Protein AF-W7UMH0-F1 (afdb_monomer)

Sequence (69 aa):
MAGIKIDKEKNENRFEFISEQYYWGTMFTVLVDKVTGVTYMATMREGTRITPMLDKDGKPYVDPRFGSR

Secondary structure (DSSP, 8-state):
-------GGG-TTSEEEEEEEEETTEEEEEEEETTT-BEEEEEEESEEEEEE-B-TTSSBPB-TTTS--

pLDDT: mean 82.02, std 18.77, range [36.69, 97.25]

Foldseek 3Di:
DDDDPDPPPPPDPQKDWDDWDDDPNWIWTWIARLVQQFIWIWTDDPDIDIHFDADPVRHGDGHPVRPDD

Organism: NCBI:txid1341157

Radius of gyration: 14.55 Å; Cα contacts (8 Å, |Δi|>4): 108; chains: 1; bounding box: 29×40×36 Å

InterPro domains:
  IPR045515 Domain of unknown function DUF6440 [PF20037] (14-63)

Mean predicted aligned error: 8.48 Å

Structure (mmCIF, N/CA/C/O backbone):
data_AF-W7UMH0-F1
#
_entry.id   AF-W7UMH0-F1
#
loop_
_atom_site.group_PDB
_atom_site.id
_atom_site.type_symbol
_atom_site.label_atom_id
_atom_site.label_alt_id
_atom_site.label_comp_id
_atom_site.label_asym_id
_atom_site.label_entity_id
_atom_site.label_seq_id
_atom_site.pdbx_PDB_ins_code
_atom_site.Cartn_x
_atom_site.Cartn_y
_atom_site.Cartn_z
_atom_site.occupancy
_atom_site.B_iso_or_equiv
_atom_site.auth_seq_id
_atom_site.auth_comp_id
_atom_site.auth_asym_id
_atom_site.auth_atom_id
_atom_site.pdbx_PDB_model_num
ATOM 1 N N . MET A 1 1 ? -2.759 26.905 -21.370 1.00 36.69 1 MET A N 1
ATOM 2 C CA . MET A 1 1 ? -2.706 25.693 -20.526 1.00 36.69 1 MET A CA 1
ATOM 3 C C . MET A 1 1 ? -3.038 26.111 -19.105 1.00 36.69 1 MET A C 1
ATOM 5 O O . MET A 1 1 ? -2.325 26.946 -18.564 1.00 36.69 1 MET A O 1
ATOM 9 N N . ALA A 1 2 ? -4.155 25.648 -18.544 1.00 37.44 2 ALA A N 1
ATOM 10 C CA . ALA A 1 2 ? -4.532 25.985 -17.174 1.00 37.44 2 ALA A CA 1
ATOM 11 C C . ALA A 1 2 ? -3.658 25.172 -16.209 1.00 37.44 2 ALA A C 1
ATOM 13 O O . ALA A 1 2 ? -3.755 23.948 -16.163 1.00 37.44 2 ALA A O 1
ATOM 14 N N . GLY A 1 3 ? -2.762 25.851 -15.493 1.00 38.09 3 GLY A N 1
ATOM 15 C CA . GLY A 1 3 ? -1.969 25.241 -14.433 1.00 38.09 3 GLY A CA 1
ATOM 16 C C . GLY A 1 3 ? -2.882 24.878 -13.269 1.00 38.09 3 GLY A C 1
ATOM 17 O O . GLY A 1 3 ? -3.505 25.756 -12.673 1.00 38.09 3 GLY A O 1
ATOM 18 N N . ILE A 1 4 ? -2.973 23.587 -12.961 1.00 47.09 4 ILE A N 1
ATOM 19 C CA . ILE A 1 4 ? -3.609 23.112 -11.735 1.00 47.09 4 ILE A CA 1
ATOM 20 C C . ILE A 1 4 ? -2.798 23.688 -10.571 1.00 47.09 4 ILE A C 1
ATOM 22 O O . ILE A 1 4 ? -1.634 23.334 -10.380 1.00 47.09 4 ILE A O 1
ATOM 26 N N . LYS A 1 5 ? -3.398 24.611 -9.814 1.00 45.38 5 LYS A N 1
ATOM 27 C CA . LYS A 1 5 ? -2.845 25.066 -8.538 1.00 45.38 5 LYS A CA 1
ATOM 28 C C . LYS A 1 5 ? -3.013 23.924 -7.544 1.00 45.38 5 LYS A C 1
ATOM 30 O O . LYS A 1 5 ? -4.127 23.622 -7.131 1.00 45.38 5 LYS A O 1
ATOM 35 N N . ILE A 1 6 ? -1.914 23.254 -7.215 1.00 52.84 6 ILE A N 1
ATOM 36 C CA . ILE A 1 6 ? -1.886 22.291 -6.117 1.00 52.84 6 ILE A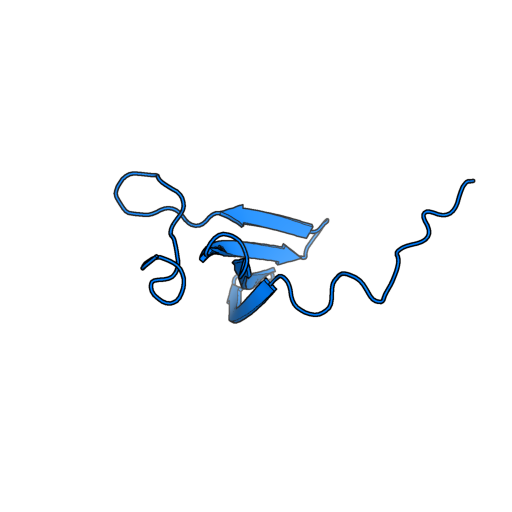 CA 1
ATOM 37 C C . ILE A 1 6 ? -1.708 23.110 -4.838 1.00 52.84 6 ILE A C 1
ATOM 39 O O . ILE A 1 6 ? -0.622 23.637 -4.595 1.00 52.84 6 ILE A O 1
ATOM 43 N N . ASP A 1 7 ? -2.781 23.258 -4.058 1.00 48.88 7 ASP A N 1
ATOM 44 C CA . ASP A 1 7 ? -2.720 23.845 -2.716 1.00 48.88 7 ASP A CA 1
ATOM 45 C C . ASP A 1 7 ? -1.772 23.002 -1.852 1.00 48.88 7 ASP A C 1
ATOM 47 O O . ASP A 1 7 ? -2.101 21.890 -1.436 1.00 48.88 7 ASP A O 1
ATOM 51 N N . LYS A 1 8 ? -0.566 23.528 -1.610 1.00 49.25 8 LYS A N 1
ATOM 52 C CA . LYS A 1 8 ? 0.497 22.863 -0.841 1.00 49.25 8 LYS A CA 1
ATOM 53 C C . LYS A 1 8 ? 0.109 22.595 0.618 1.00 49.25 8 LYS A C 1
ATOM 55 O O . LYS A 1 8 ? 0.606 21.637 1.192 1.00 49.25 8 LYS A O 1
ATOM 60 N N . GLU A 1 9 ? -0.795 23.388 1.192 1.00 48.59 9 GLU A N 1
ATOM 61 C CA . GLU A 1 9 ? -1.133 23.339 2.624 1.00 48.59 9 GLU A CA 1
ATOM 62 C C . G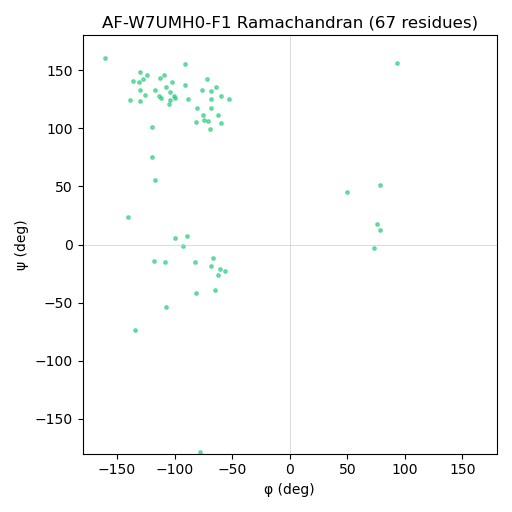LU A 1 9 ? -2.144 22.246 3.009 1.00 48.59 9 GLU A C 1
ATOM 64 O O . GLU A 1 9 ? -2.280 21.919 4.183 1.00 48.59 9 GLU A O 1
ATOM 69 N N . LYS A 1 10 ? -2.872 21.644 2.057 1.00 48.34 10 LYS A N 1
ATOM 70 C CA . LYS A 1 10 ? -4.033 20.793 2.390 1.00 48.34 10 LYS A CA 1
ATOM 71 C C . LYS A 1 10 ? -3.737 19.296 2.534 1.00 48.34 10 LYS A C 1
ATOM 73 O O . LYS A 1 10 ? -4.662 18.525 2.773 1.00 48.34 10 LYS A O 1
ATOM 78 N N . ASN A 1 11 ? -2.489 18.864 2.338 1.00 50.25 11 ASN A N 1
ATOM 79 C CA . ASN A 1 11 ? -2.165 17.444 2.143 1.00 50.25 11 ASN A CA 1
ATOM 80 C C . ASN A 1 11 ? -0.876 16.992 2.849 1.00 50.25 11 ASN A C 1
ATOM 82 O O . ASN A 1 11 ? -0.248 16.016 2.436 1.00 50.25 11 ASN A O 1
ATOM 86 N N . GLU A 1 12 ? -0.464 17.696 3.903 1.00 56.03 12 GLU A N 1
ATOM 87 C CA . GLU A 1 12 ? 0.677 17.278 4.714 1.00 56.03 12 GLU A CA 1
ATOM 88 C C . GLU A 1 12 ? 0.297 16.012 5.501 1.00 56.03 12 GLU A C 1
ATOM 90 O O . GLU A 1 12 ? -0.371 16.051 6.531 1.00 56.03 12 GLU A O 1
ATOM 95 N N . ASN A 1 13 ? 0.728 14.859 4.985 1.00 76.19 13 ASN A N 1
ATOM 96 C CA . ASN A 1 13 ? 0.666 13.541 5.619 1.00 76.19 13 ASN A CA 1
ATOM 97 C C . ASN A 1 13 ? -0.696 12.828 5.593 1.00 76.19 13 ASN A C 1
ATOM 99 O O . ASN A 1 13 ? -1.118 12.330 6.632 1.00 76.19 13 ASN A O 1
ATOM 103 N N . ARG A 1 14 ? -1.384 12.680 4.450 1.00 89.31 14 ARG A N 1
ATOM 104 C CA . ARG A 1 14 ? -2.456 11.656 4.359 1.00 89.31 14 ARG A CA 1
ATOM 105 C C . ARG A 1 14 ? -1.893 10.238 4.490 1.00 89.31 14 ARG A C 1
ATOM 107 O O . ARG A 1 14 ? -2.493 9.392 5.147 1.00 89.31 14 ARG A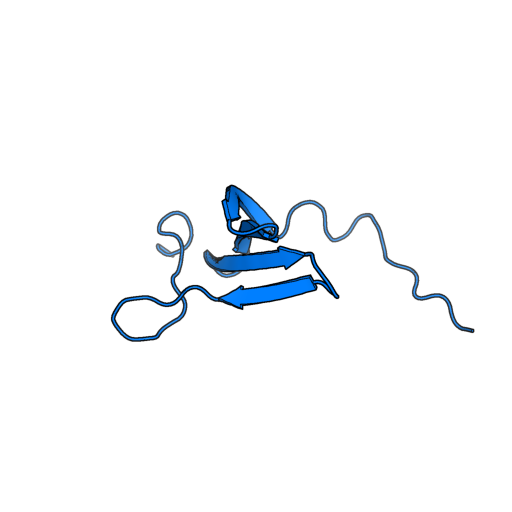 O 1
ATOM 114 N N . PHE A 1 15 ? -0.734 10.001 3.886 1.00 91.69 15 PHE A N 1
ATOM 115 C CA . PHE A 1 15 ? -0.079 8.701 3.882 1.00 91.69 15 PHE A CA 1
ATOM 116 C C . PHE A 1 15 ? 1.067 8.655 4.889 1.00 91.69 15 PHE A C 1
ATOM 118 O O . PHE A 1 15 ? 1.813 9.622 5.035 1.00 91.69 15 PHE A O 1
ATOM 125 N N . GLU A 1 16 ? 1.197 7.526 5.574 1.00 92.81 16 GLU A N 1
ATOM 126 C CA . GLU A 1 16 ? 2.330 7.192 6.432 1.00 92.81 16 GLU A CA 1
ATOM 127 C C . GLU A 1 16 ? 3.235 6.186 5.719 1.00 92.81 16 GLU A C 1
ATOM 129 O O . GLU A 1 16 ? 2.747 5.189 5.190 1.00 92.81 16 GLU A O 1
ATOM 134 N N . PHE A 1 17 ? 4.543 6.443 5.696 1.00 92.75 17 PHE A N 1
ATOM 135 C CA . PHE A 1 17 ? 5.534 5.500 5.179 1.00 92.75 17 PHE A CA 1
ATOM 136 C C . PHE A 1 17 ? 5.791 4.377 6.185 1.00 92.75 17 PHE A C 1
ATOM 138 O O . PHE A 1 17 ? 6.030 4.650 7.358 1.00 92.75 17 PHE A O 1
ATOM 145 N N . ILE A 1 18 ? 5.789 3.130 5.712 1.00 94.31 18 ILE A N 1
ATOM 146 C CA . ILE A 1 18 ? 6.044 1.948 6.546 1.00 94.31 18 ILE A CA 1
ATOM 147 C C . ILE A 1 18 ? 7.413 1.348 6.249 1.00 94.31 18 ILE A C 1
ATOM 149 O O . ILE A 1 18 ? 8.210 1.120 7.155 1.00 94.31 18 ILE A O 1
ATOM 153 N N . SER A 1 19 ? 7.680 1.059 4.978 1.00 93.81 19 SER A N 1
ATOM 154 C CA . SER A 1 19 ? 8.917 0.406 4.560 1.00 93.81 19 SER A CA 1
ATOM 155 C C . SER A 1 19 ? 9.179 0.611 3.079 1.00 93.81 19 SER A C 1
ATOM 157 O O . SER A 1 19 ? 8.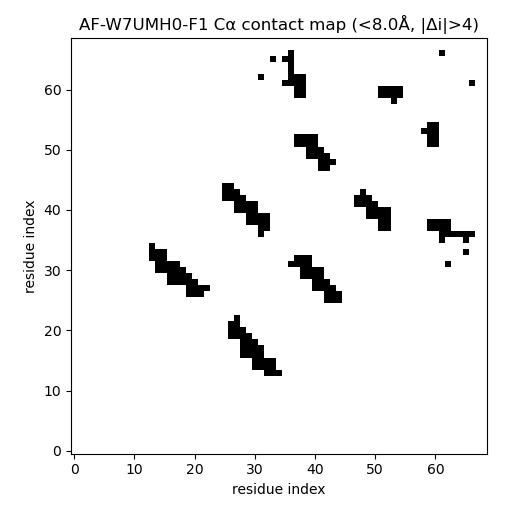252 0.831 2.298 1.00 93.81 19 SER A O 1
ATOM 159 N N . GLU A 1 20 ? 10.429 0.419 2.687 1.00 94.19 20 GLU A N 1
ATOM 160 C CA . GLU A 1 20 ? 10.859 0.379 1.299 1.00 94.19 20 GLU A CA 1
ATOM 161 C C . GLU A 1 20 ? 11.650 -0.904 1.051 1.00 94.19 20 GLU A C 1
ATOM 163 O O . GLU A 1 20 ? 12.400 -1.356 1.917 1.00 94.19 20 GLU A O 1
ATOM 168 N N . GLN A 1 21 ? 11.474 -1.499 -0.124 1.00 92.69 21 GLN A N 1
ATOM 169 C CA . GLN A 1 21 ? 12.247 -2.646 -0.575 1.00 92.69 21 GLN A CA 1
ATOM 170 C C . GLN A 1 21 ? 12.653 -2.466 -2.031 1.00 92.69 21 GLN A C 1
ATOM 172 O O . GLN A 1 21 ? 11.865 -2.022 -2.867 1.00 92.69 21 GLN A O 1
ATOM 177 N N . TYR A 1 22 ? 13.881 -2.866 -2.344 1.00 89.62 22 TYR A N 1
ATOM 178 C CA . TYR A 1 22 ? 14.387 -2.875 -3.707 1.00 89.62 22 TYR A CA 1
ATOM 179 C C . TYR A 1 22 ? 14.426 -4.307 -4.228 1.00 89.62 22 TYR A C 1
ATOM 181 O O . TYR A 1 22 ? 15.099 -5.166 -3.658 1.00 89.62 22 TYR A O 1
ATOM 189 N N . TYR A 1 23 ? 13.713 -4.572 -5.318 1.00 87.38 23 TYR A N 1
ATOM 190 C CA . TYR A 1 23 ? 13.649 -5.900 -5.917 1.00 87.38 23 TYR A CA 1
ATOM 191 C C . TYR A 1 23 ? 13.717 -5.792 -7.439 1.00 87.38 23 TYR A C 1
ATOM 193 O O . TYR A 1 23 ? 12.934 -5.069 -8.055 1.00 87.38 23 TYR A O 1
ATOM 201 N N . TRP A 1 24 ? 14.683 -6.488 -8.051 1.00 88.62 24 TRP A N 1
ATOM 202 C CA . TRP A 1 24 ? 14.862 -6.564 -9.511 1.00 88.62 24 TRP A CA 1
ATOM 203 C C . TRP A 1 24 ? 14.862 -5.201 -10.222 1.00 88.62 24 TRP A C 1
ATOM 205 O O . TRP A 1 24 ? 14.219 -5.001 -11.253 1.00 88.62 24 TRP A O 1
ATOM 215 N N . GLY A 1 25 ? 15.578 -4.224 -9.666 1.00 86.38 25 GLY A N 1
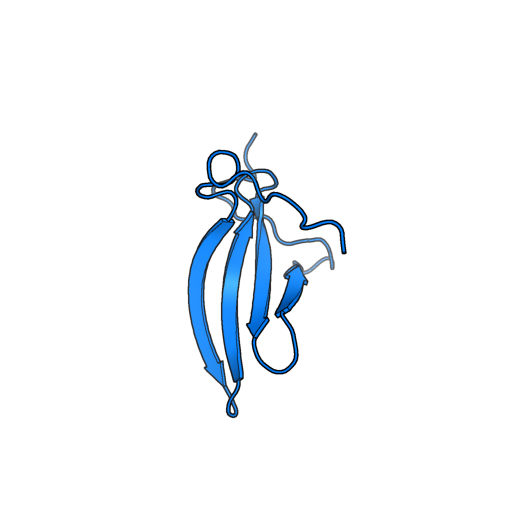ATOM 216 C CA . GLY A 1 25 ? 15.680 -2.909 -10.296 1.00 86.38 25 GLY A CA 1
ATOM 217 C C . GLY A 1 25 ? 14.425 -2.038 -10.143 1.00 86.38 25 GLY A C 1
ATOM 218 O O . GLY A 1 25 ? 14.234 -1.106 -10.928 1.00 86.38 25 GLY A O 1
ATOM 219 N N . THR A 1 26 ? 13.540 -2.374 -9.199 1.00 85.62 26 THR A N 1
ATOM 220 C CA . THR A 1 26 ? 12.302 -1.643 -8.905 1.00 85.62 26 THR A CA 1
ATOM 221 C C . THR A 1 26 ? 12.198 -1.377 -7.408 1.00 85.62 26 THR A C 1
ATOM 223 O O . THR A 1 26 ? 12.402 -2.274 -6.590 1.00 85.62 26 THR A O 1
ATOM 226 N N . MET A 1 27 ? 11.876 -0.132 -7.066 1.00 89.00 27 MET A N 1
ATOM 227 C CA . MET A 1 27 ? 11.614 0.308 -5.701 1.00 89.00 27 MET A CA 1
ATOM 228 C C . MET A 1 27 ? 10.134 0.100 -5.370 1.00 89.00 27 MET A C 1
ATOM 230 O O . MET A 1 27 ? 9.257 0.591 -6.090 1.00 89.00 27 MET A O 1
ATOM 234 N N . PHE A 1 28 ? 9.875 -0.628 -4.289 1.00 92.19 28 PHE A N 1
ATOM 235 C CA . PHE A 1 28 ? 8.554 -0.874 -3.730 1.00 92.19 28 PHE A CA 1
ATOM 236 C C . PHE A 1 28 ? 8.445 -0.158 -2.389 1.00 92.19 28 PHE A C 1
ATOM 238 O O . PHE A 1 28 ? 9.262 -0.374 -1.498 1.00 92.19 28 PHE A O 1
ATOM 245 N N . THR A 1 29 ? 7.418 0.664 -2.227 1.00 94.31 29 THR A N 1
ATOM 246 C CA . THR A 1 29 ? 7.163 1.415 -0.997 1.00 94.31 29 THR A CA 1
ATOM 247 C C . THR A 1 29 ? 5.835 0.978 -0.403 1.00 94.31 29 THR A C 1
ATOM 249 O O . THR A 1 29 ? 4.835 0.909 -1.112 1.00 94.31 29 THR A O 1
ATOM 252 N N . VAL A 1 30 ? 5.803 0.705 0.897 1.00 95.12 30 VAL A N 1
ATOM 253 C CA . VAL A 1 30 ? 4.574 0.390 1.629 1.00 95.12 30 VAL A CA 1
ATOM 254 C C . VAL A 1 30 ? 4.111 1.634 2.375 1.00 95.12 30 VAL A C 1
ATOM 256 O O . VAL A 1 30 ? 4.888 2.246 3.109 1.00 95.12 30 VAL A O 1
ATOM 259 N N . LEU A 1 31 ? 2.848 2.006 2.172 1.00 95.00 31 LEU A N 1
ATOM 260 C CA . LEU A 1 31 ? 2.223 3.208 2.719 1.00 95.00 31 LEU A CA 1
ATOM 261 C C . LEU A 1 31 ? 0.893 2.860 3.394 1.00 95.00 31 LEU A C 1
ATOM 263 O O . LEU A 1 31 ? 0.182 1.987 2.909 1.00 95.00 31 LEU A O 1
ATOM 267 N N . VAL A 1 32 ? 0.501 3.586 4.439 1.00 95.81 32 VAL A N 1
ATOM 268 C CA . VAL A 1 32 ? -0.842 3.494 5.043 1.00 95.81 32 VAL A CA 1
ATOM 269 C C . VAL A 1 32 ? -1.595 4.798 4.820 1.00 95.81 32 VAL A C 1
ATOM 271 O O . VAL A 1 32 ? -1.084 5.867 5.146 1.00 95.81 32 VAL A O 1
ATOM 274 N N . ASP A 1 33 ? -2.810 4.734 4.273 1.00 94.44 33 ASP A N 1
ATOM 275 C CA . ASP A 1 33 ? -3.721 5.883 4.243 1.00 94.44 33 ASP A CA 1
ATOM 276 C C . ASP A 1 33 ? -4.303 6.101 5.639 1.00 94.44 33 ASP A C 1
ATOM 278 O O . ASP A 1 33 ? -5.179 5.359 6.071 1.00 94.44 33 ASP A O 1
ATOM 282 N N . LYS A 1 34 ? -3.868 7.146 6.342 1.00 93.00 34 LYS A N 1
ATOM 283 C CA . LYS A 1 34 ? -4.305 7.415 7.719 1.00 93.00 34 LYS A CA 1
ATOM 284 C C . LYS A 1 34 ? -5.791 7.775 7.841 1.00 93.00 34 LYS A C 1
ATOM 286 O O . LYS A 1 34 ? -6.307 7.817 8.954 1.00 93.00 34 LYS A O 1
ATOM 291 N N . VAL A 1 35 ? -6.483 8.047 6.728 1.00 92.75 35 VAL A N 1
ATOM 292 C CA . VAL A 1 35 ? -7.933 8.312 6.715 1.00 92.75 35 VAL A CA 1
ATOM 293 C C . VAL A 1 35 ? -8.737 7.013 6.747 1.00 92.75 35 VA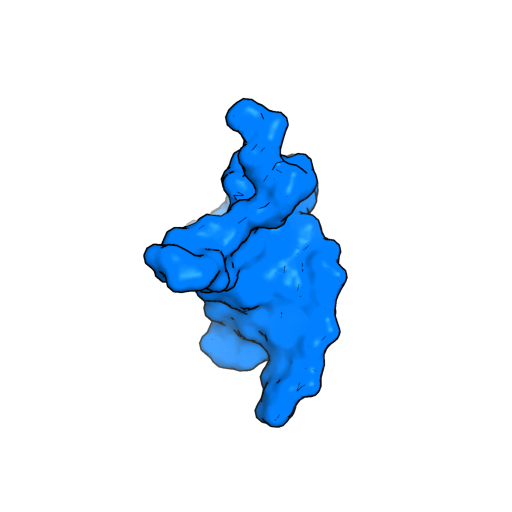L A C 1
ATOM 295 O O . VAL A 1 35 ? -9.749 6.941 7.437 1.00 92.75 35 VAL A O 1
ATOM 298 N N . THR A 1 36 ? -8.303 6.000 5.995 1.00 93.81 36 THR A N 1
ATOM 299 C CA . THR A 1 36 ? -9.041 4.735 5.817 1.00 93.81 36 THR A CA 1
ATOM 300 C C . THR A 1 36 ? -8.398 3.551 6.537 1.00 93.81 36 THR A C 1
ATOM 302 O O . THR A 1 36 ? -9.024 2.508 6.681 1.00 93.81 36 THR A O 1
ATOM 305 N N . GLY A 1 37 ? -7.142 3.694 6.959 1.00 94.94 37 GLY A N 1
ATOM 306 C CA . GLY A 1 37 ? -6.297 2.624 7.475 1.00 94.94 37 GLY A CA 1
ATOM 307 C C . GLY A 1 37 ? -5.793 1.646 6.411 1.00 94.94 37 GLY A C 1
ATOM 308 O O . GLY A 1 37 ? -5.028 0.751 6.750 1.00 94.94 37 GLY A O 1
ATOM 309 N N . VAL A 1 38 ? -6.192 1.789 5.140 1.00 97.00 38 VAL A N 1
ATOM 310 C CA . VAL A 1 38 ? -5.812 0.848 4.076 1.00 97.00 38 VAL A CA 1
ATOM 311 C C . VAL A 1 38 ? -4.319 0.955 3.773 1.00 97.00 38 VAL A C 1
ATOM 313 O O . VAL A 1 38 ? -3.793 2.053 3.560 1.00 97.00 38 VAL A O 1
ATOM 316 N N . THR A 1 39 ? -3.655 -0.197 3.701 1.00 97.12 39 THR A N 1
ATOM 317 C CA . THR A 1 39 ? -2.244 -0.295 3.317 1.00 97.12 39 THR A CA 1
ATOM 318 C C . THR A 1 39 ? -2.097 -0.480 1.811 1.00 97.12 39 THR A C 1
ATOM 320 O O . THR A 1 39 ? -2.797 -1.274 1.181 1.00 97.12 39 THR A O 1
ATOM 323 N N . TYR A 1 40 ? -1.137 0.228 1.230 1.00 96.50 40 TYR A N 1
ATOM 324 C CA . TYR A 1 40 ? -0.833 0.231 -0.190 1.00 96.50 40 TYR A CA 1
ATOM 325 C C . TYR A 1 40 ? 0.620 -0.148 -0.445 1.00 96.50 40 TYR A C 1
ATOM 327 O O . TYR A 1 40 ? 1.518 0.263 0.286 1.00 96.50 40 TYR A O 1
ATOM 335 N N . MET A 1 41 ? 0.847 -0.847 -1.552 1.00 95.38 41 MET A N 1
ATOM 336 C CA . MET A 1 41 ? 2.152 -0.972 -2.186 1.00 95.38 41 MET A CA 1
ATOM 337 C C . MET A 1 41 ? 2.225 0.011 -3.357 1.00 95.38 41 MET A C 1
ATOM 339 O O . MET A 1 41 ? 1.372 -0.005 -4.250 1.00 95.38 41 MET A O 1
ATOM 343 N N . ALA A 1 42 ? 3.250 0.853 -3.369 1.00 93.31 42 ALA A N 1
ATOM 344 C CA . ALA A 1 42 ? 3.539 1.798 -4.432 1.00 93.31 42 ALA A CA 1
ATOM 345 C C . ALA A 1 42 ? 4.827 1.416 -5.170 1.00 93.31 42 ALA A C 1
ATOM 347 O O . ALA A 1 42 ? 5.792 0.967 -4.557 1.00 93.31 42 ALA A O 1
ATOM 348 N N . THR A 1 43 ? 4.852 1.631 -6.484 1.00 90.81 43 THR A N 1
ATOM 349 C CA . THR A 1 43 ? 6.060 1.491 -7.310 1.00 90.81 43 THR A CA 1
ATOM 350 C C . THR A 1 43 ? 6.243 2.716 -8.185 1.00 90.81 43 THR A C 1
ATOM 352 O O . THR A 1 43 ? 5.273 3.203 -8.776 1.00 90.81 43 THR A O 1
ATOM 355 N N . MET A 1 44 ? 7.489 3.158 -8.330 1.00 77.94 44 MET A N 1
ATOM 356 C CA . MET A 1 44 ? 7.870 4.270 -9.198 1.00 77.94 44 MET A CA 1
ATOM 357 C C . MET A 1 44 ? 8.849 3.758 -10.256 1.00 77.94 44 MET A C 1
ATOM 359 O O . MET A 1 44 ? 10.019 3.531 -9.962 1.00 77.94 44 MET A O 1
ATOM 363 N N . ARG A 1 45 ? 8.363 3.524 -11.480 1.00 74.25 45 ARG A N 1
ATOM 364 C CA . ARG A 1 45 ? 9.223 3.164 -12.623 1.00 74.25 45 ARG A CA 1
ATOM 365 C C . ARG A 1 45 ? 8.837 3.968 -13.863 1.00 74.25 45 ARG A C 1
ATOM 367 O O . ARG A 1 45 ? 9.495 4.947 -14.178 1.00 74.25 45 ARG A O 1
ATOM 374 N N . GLU A 1 46 ? 7.709 3.639 -14.484 1.00 73.56 46 GLU A N 1
ATOM 375 C CA . GLU A 1 46 ? 7.105 4.399 -15.589 1.00 73.56 46 GLU A CA 1
ATOM 376 C C . GLU A 1 46 ? 5.711 4.866 -15.158 1.00 73.56 46 GLU A C 1
ATOM 378 O O . GLU A 1 46 ? 4.685 4.274 -15.496 1.00 73.56 46 GLU A O 1
ATOM 383 N N . GLY A 1 47 ? 5.697 5.892 -14.307 1.00 75.00 47 GLY A N 1
ATOM 384 C CA . GLY A 1 47 ? 4.505 6.354 -13.600 1.00 75.00 47 GLY A CA 1
ATOM 385 C C . GLY A 1 47 ? 4.341 5.716 -12.220 1.00 75.00 47 GLY A C 1
ATOM 386 O O . GLY A 1 47 ? 4.867 4.639 -11.926 1.00 75.00 47 GLY A O 1
ATOM 387 N N . THR A 1 48 ? 3.616 6.420 -11.353 1.00 81.62 48 THR A N 1
ATOM 388 C CA . THR A 1 48 ? 3.306 5.950 -10.002 1.00 81.62 48 THR A CA 1
ATOM 389 C C . THR A 1 48 ? 2.141 4.975 -10.074 1.00 81.62 48 THR A C 1
ATOM 391 O O . THR A 1 48 ? 1.036 5.350 -10.467 1.00 81.62 48 THR A O 1
ATOM 394 N N . ARG A 1 49 ? 2.376 3.725 -9.677 1.00 89.56 49 ARG A N 1
ATOM 395 C CA . ARG A 1 49 ? 1.312 2.731 -9.488 1.00 89.56 49 ARG A CA 1
ATOM 396 C C . ARG A 1 49 ? 1.135 2.497 -8.003 1.00 89.56 49 ARG A C 1
ATOM 398 O O . ARG A 1 49 ? 2.126 2.360 -7.294 1.00 89.56 49 ARG A O 1
ATOM 405 N N . ILE A 1 50 ? -0.113 2.457 -7.556 1.00 92.38 50 ILE A N 1
ATOM 406 C CA . ILE A 1 50 ? -0.479 2.254 -6.156 1.00 92.38 50 ILE A CA 1
ATOM 407 C C . ILE A 1 50 ? -1.518 1.136 -6.130 1.00 92.38 50 ILE A C 1
ATOM 409 O O . ILE A 1 50 ? -2.526 1.227 -6.826 1.00 92.38 50 ILE A O 1
ATOM 413 N N . THR A 1 51 ? -1.254 0.072 -5.378 1.00 94.94 51 THR A N 1
ATOM 414 C CA . THR A 1 51 ? -2.121 -1.113 -5.294 1.00 94.94 51 THR A CA 1
ATOM 415 C C . THR A 1 51 ? -2.462 -1.376 -3.829 1.00 94.94 51 THR A C 1
ATOM 417 O O . THR A 1 51 ? -1.532 -1.416 -3.020 1.00 94.94 51 THR A O 1
ATOM 420 N N . PRO A 1 52 ? -3.744 -1.537 -3.450 1.00 95.94 52 PRO A N 1
ATOM 421 C CA . PRO A 1 52 ? -4.089 -1.924 -2.088 1.00 95.94 52 PRO A CA 1
ATOM 422 C C . PRO A 1 52 ? -3.543 -3.324 -1.802 1.00 95.94 52 PRO A C 1
ATOM 424 O O . PRO A 1 52 ? -3.667 -4.232 -2.626 1.00 95.94 52 PRO A O 1
ATOM 427 N N . MET A 1 53 ? -2.936 -3.500 -0.634 1.00 96.25 53 MET A N 1
ATOM 428 C CA . MET A 1 53 ? -2.602 -4.831 -0.141 1.00 96.25 53 MET A CA 1
ATOM 429 C C . MET A 1 53 ? -3.892 -5.526 0.281 1.00 96.25 53 MET A C 1
ATOM 431 O O . MET A 1 53 ? -4.794 -4.875 0.805 1.00 96.25 53 MET A O 1
ATOM 435 N N . LEU A 1 54 ? -3.992 -6.830 0.037 1.00 97.19 54 LEU A N 1
ATOM 436 C CA . LEU A 1 54 ? -5.181 -7.608 0.367 1.00 97.19 54 LEU A CA 1
ATOM 437 C C . LEU A 1 54 ? -4.902 -8.546 1.543 1.00 97.19 54 LEU A C 1
ATOM 439 O O . LEU A 1 54 ? -3.788 -9.049 1.693 1.00 97.19 54 LEU A O 1
ATOM 443 N N . A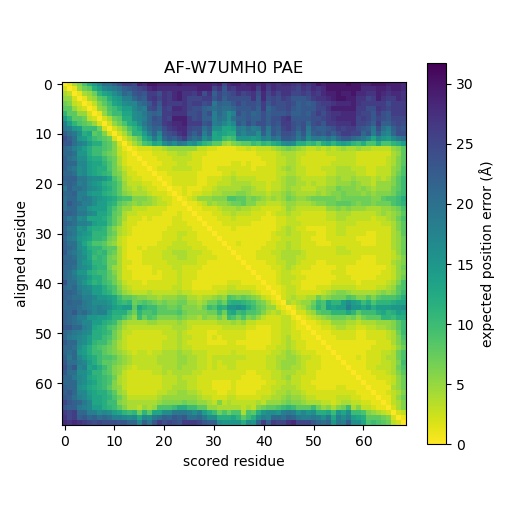SP A 1 55 ? -5.916 -8.771 2.370 1.00 95.56 55 ASP A N 1
ATOM 444 C CA . ASP A 1 55 ? -5.916 -9.805 3.396 1.00 95.56 55 ASP A CA 1
ATOM 445 C C . ASP A 1 55 ? -6.195 -11.200 2.800 1.00 95.56 55 ASP A C 1
ATOM 447 O O . ASP A 1 55 ? -6.370 -11.377 1.590 1.00 95.56 55 ASP A O 1
ATOM 451 N N . LYS A 1 56 ? -6.249 -12.216 3.669 1.00 96.12 56 LYS A N 1
ATOM 452 C CA . LYS A 1 56 ? -6.507 -13.613 3.283 1.00 96.12 56 LYS A CA 1
ATOM 453 C C . LYS A 1 56 ? -7.868 -13.840 2.607 1.00 96.12 56 LYS A C 1
ATOM 455 O O . LYS A 1 56 ? -8.040 -14.858 1.945 1.00 96.12 56 LYS A O 1
ATOM 460 N N . ASP A 1 57 ? -8.822 -12.931 2.801 1.00 97.25 57 ASP A N 1
ATOM 461 C CA . ASP A 1 57 ? -10.181 -13.013 2.267 1.00 97.25 57 ASP A CA 1
ATOM 462 C C . ASP A 1 57 ? -10.336 -12.150 0.996 1.00 97.25 57 ASP A C 1
ATOM 464 O O . ASP A 1 57 ? -11.436 -12.025 0.454 1.00 97.25 57 ASP A O 1
ATOM 468 N N . GLY A 1 58 ? -9.241 -11.556 0.503 1.00 96.44 58 GLY A N 1
ATOM 469 C CA . GLY A 1 58 ? -9.217 -10.714 -0.692 1.00 96.44 58 GLY A CA 1
ATOM 470 C C . GLY A 1 58 ? -9.739 -9.293 -0.468 1.00 96.44 58 GLY A C 1
ATOM 471 O O . GLY A 1 58 ? -9.985 -8.578 -1.441 1.00 96.44 58 GLY A O 1
ATOM 472 N N . LYS A 1 59 ? -9.923 -8.865 0.785 1.00 96.56 59 LYS A N 1
ATOM 473 C CA . LYS A 1 59 ? -10.344 -7.498 1.122 1.00 96.56 59 LYS A CA 1
ATOM 474 C C . LYS A 1 59 ? -9.123 -6.604 1.326 1.00 96.56 59 LYS A C 1
ATOM 476 O O . LYS A 1 59 ? -8.061 -7.116 1.667 1.00 96.56 59 LYS A O 1
ATOM 481 N N . PRO A 1 60 ? -9.240 -5.275 1.151 1.00 96.19 60 PRO A N 1
ATOM 482 C CA . PRO A 1 60 ? -8.155 -4.362 1.488 1.00 96.19 60 PRO A CA 1
ATOM 483 C C . PRO A 1 60 ? -7.680 -4.574 2.927 1.00 96.19 60 PRO A C 1
ATOM 485 O O . PRO A 1 60 ? -8.475 -4.515 3.864 1.00 96.19 60 PRO A O 1
ATOM 488 N N . TYR A 1 61 ? -6.383 -4.812 3.089 1.00 96.12 61 TYR A N 1
ATOM 489 C CA . TYR A 1 61 ? -5.756 -4.921 4.393 1.00 96.12 61 TYR A CA 1
ATOM 490 C C . TYR A 1 61 ? -5.771 -3.551 5.073 1.00 96.12 61 TYR A C 1
ATOM 492 O O . TYR A 1 61 ? -5.283 -2.559 4.520 1.00 96.12 61 TYR A O 1
ATOM 500 N N . VAL A 1 62 ? -6.336 -3.517 6.278 1.00 95.69 62 VAL A N 1
ATOM 501 C CA . VAL A 1 62 ? -6.398 -2.335 7.136 1.00 95.69 62 VAL A CA 1
ATOM 502 C C . VAL A 1 62 ? -5.366 -2.497 8.240 1.00 95.69 62 VAL A C 1
ATOM 504 O O . VAL A 1 62 ? -5.378 -3.488 8.970 1.00 95.69 62 VAL A O 1
ATOM 507 N N . ASP A 1 63 ? -4.475 -1.520 8.369 1.00 93.81 63 ASP A N 1
ATOM 508 C CA . ASP A 1 63 ? -3.482 -1.497 9.433 1.00 93.81 63 ASP A CA 1
ATOM 509 C C . ASP A 1 63 ? -4.186 -1.485 10.811 1.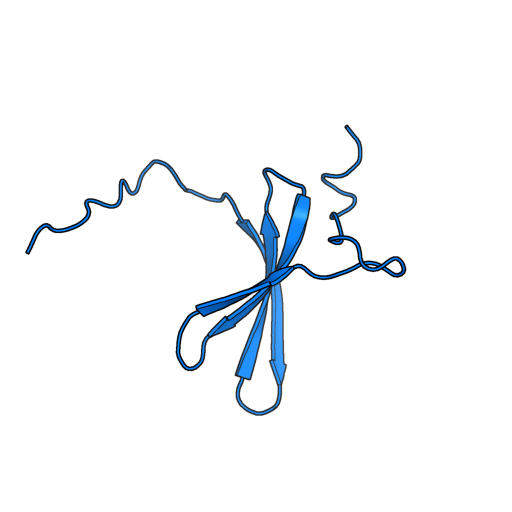00 93.81 63 ASP A C 1
ATOM 511 O O . ASP A 1 63 ? -5.051 -0.633 11.056 1.00 93.81 63 ASP A O 1
ATOM 515 N N . PRO A 1 64 ? -3.837 -2.404 11.735 1.00 90.88 64 PRO A N 1
ATOM 516 C CA . PRO A 1 64 ? -4.481 -2.520 13.044 1.00 90.88 64 PRO A CA 1
ATOM 517 C C . PRO A 1 64 ? -4.461 -1.241 13.887 1.00 90.88 64 PRO A C 1
ATOM 519 O O . PRO A 1 64 ? -5.309 -1.078 14.761 1.00 90.88 64 PRO A O 1
ATOM 522 N N . ARG A 1 65 ? -3.527 -0.316 13.624 1.00 90.06 65 ARG A N 1
ATOM 523 C CA . ARG A 1 65 ? -3.461 0.993 14.293 1.00 90.06 65 ARG A CA 1
ATOM 524 C C . ARG A 1 65 ? -4.632 1.908 13.919 1.00 90.06 65 ARG A C 1
ATOM 526 O O . ARG A 1 65 ? -4.903 2.865 14.638 1.00 90.06 65 ARG A O 1
ATOM 533 N N . PHE A 1 66 ? -5.318 1.621 12.813 1.00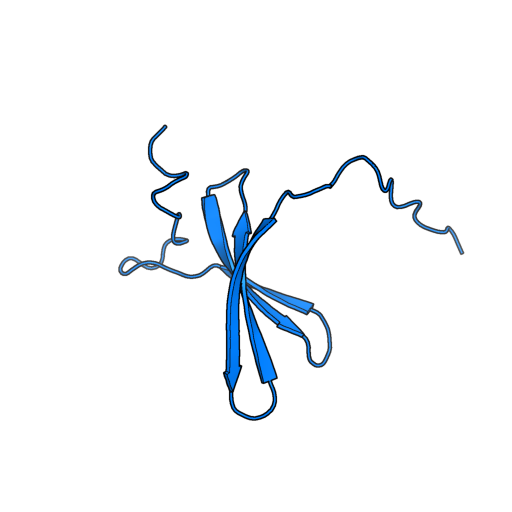 82.00 66 PHE A N 1
ATOM 534 C CA . PHE A 1 66 ? -6.416 2.421 12.265 1.00 82.00 66 PHE A CA 1
ATOM 535 C C . PHE A 1 66 ? -7.756 1.659 12.208 1.00 82.00 66 PHE A C 1
ATOM 537 O O . PHE A 1 66 ? -8.797 2.289 12.039 1.00 82.00 66 PHE A O 1
ATOM 544 N N . GLY A 1 67 ? -7.747 0.328 12.365 1.00 62.88 67 GLY A N 1
ATOM 545 C CA . GLY A 1 67 ? -8.910 -0.558 12.189 1.00 62.88 67 GLY A CA 1
ATOM 546 C C . GLY A 1 67 ? -9.797 -0.810 13.419 1.00 62.88 67 GLY A C 1
ATOM 547 O O . GLY A 1 67 ? -10.684 -1.655 13.349 1.00 62.88 67 GLY A O 1
ATOM 548 N N . SER A 1 68 ? -9.574 -0.123 14.541 1.00 56.53 68 SER A N 1
ATOM 549 C CA . SER A 1 68 ? -10.303 -0.315 15.810 1.00 56.53 68 SER A CA 1
ATOM 550 C C . SER A 1 68 ? -11.101 0.928 16.236 1.00 56.53 68 SER A C 1
ATOM 552 O O . SER A 1 68 ? -10.932 1.443 17.342 1.00 56.53 68 SER A O 1
ATOM 554 N N . ARG A 1 69 ? -11.981 1.415 15.352 1.00 49.81 69 ARG A N 1
ATOM 555 C CA . ARG A 1 69 ? -13.015 2.412 15.683 1.00 49.81 69 ARG A CA 1
ATOM 556 C C . ARG A 1 69 ? -14.407 1.809 15.631 1.00 49.81 69 ARG A C 1
ATOM 558 O O . ARG A 1 69 ? -14.686 1.099 14.642 1.00 49.81 69 ARG A O 1
#

Solvent-accessible surface area (backbone atoms only — not comparable to full-atom values): 4380 Å² total; per-residue (Å²): 134,88,77,81,81,75,71,77,84,82,63,85,67,55,59,44,84,76,49,76,48,80,55,96,95,39,49,40,36,35,33,29,33,72,86,76,14,38,30,30,44,30,37,67,79,92,60,83,47,76,44,72,39,60,42,99,86,71,43,73,29,51,42,74,94,55,64,82,122

Nearest PDB structures (foldseek):
  9azz-assembly2_B  TM=7.189E-01  e=2.371E+00  Ehrlichia ruminantium str. Gardel
  9azz-assembly3_C  TM=5.534E-01  e=9.968E-01  Ehrlichia ruminantium str. Gardel
  8es4-assembly1_E  TM=5.282E-01  e=3.764E+00  Shigella phage Buco
  6w0p-assembly2_D  TM=6.003E-01  e=5.323E+00  gut metagenome
  1uyp-assembly4_D  TM=6.579E-01  e=9.486E+00  Thermotoga maritima MSB8